Protein AF-A0A0P6Y1F1-F1 (afdb_monomer_lite)

Foldseek 3Di:
DDDPVVVVVVVVVVVVVVVVVVVVVVVQVVVCVVVVHDPPDDPVNVVVVVVVVVVVVVVVVVVVVPDD

Organism: NCBI:txid869279

pLDDT: mean 86.29, std 10.96, range [46.97, 96.94]

Structure (mmCIF, N/CA/C/O backbone):
data_AF-A0A0P6Y1F1-F1
#
_entry.id   AF-A0A0P6Y1F1-F1
#
loop_
_atom_site.group_PDB
_atom_site.id
_atom_site.type_symbol
_atom_site.label_atom_id
_atom_site.label_alt_id
_atom_site.label_comp_id
_atom_site.label_asym_id
_atom_site.label_entity_id
_atom_site.label_seq_id
_atom_site.pdbx_PDB_ins_code
_atom_site.Cartn_x
_atom_site.Cartn_y
_atom_site.Cartn_z
_atom_site.occupancy
_atom_site.B_iso_or_equiv
_atom_site.auth_seq_id
_atom_site.auth_comp_id
_atom_site.auth_asym_id
_atom_site.auth_atom_id
_atom_site.pdbx_PDB_model_num
ATOM 1 N N . MET A 1 1 ? 17.081 -8.861 -23.140 1.00 63.22 1 MET A N 1
ATOM 2 C CA . MET A 1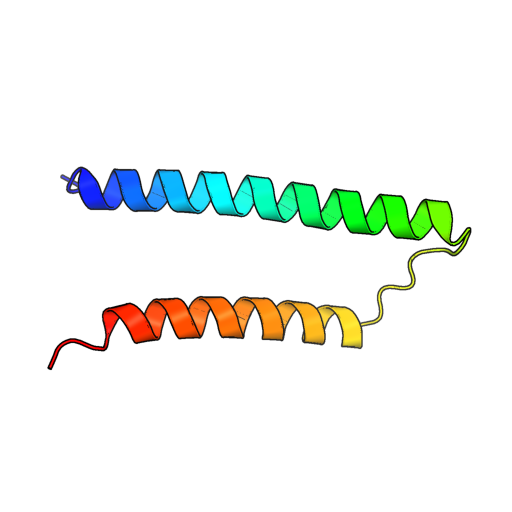 1 ? 17.676 -7.764 -22.344 1.00 63.22 1 MET A CA 1
ATOM 3 C C . MET A 1 1 ? 16.578 -6.739 -22.080 1.00 63.22 1 MET A C 1
ATOM 5 O O . MET A 1 1 ? 15.847 -6.435 -23.010 1.00 63.22 1 MET A O 1
ATOM 9 N N . MET A 1 2 ? 16.363 -6.312 -20.830 1.00 67.81 2 MET A N 1
ATOM 10 C CA . MET A 1 2 ? 15.318 -5.329 -20.490 1.00 67.81 2 MET A CA 1
ATOM 11 C C . MET A 1 2 ? 15.778 -3.921 -20.870 1.00 67.81 2 MET A C 1
ATOM 13 O O . MET A 1 2 ? 16.875 -3.520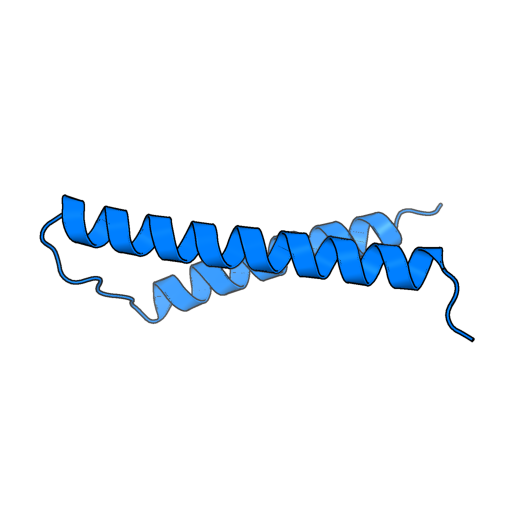 -20.485 1.00 67.81 2 MET A O 1
ATOM 17 N N . GLU A 1 3 ? 14.928 -3.172 -21.573 1.00 87.50 3 GLU A N 1
ATOM 18 C CA . GLU A 1 3 ? 15.212 -1.786 -21.948 1.00 87.50 3 GLU A CA 1
ATOM 19 C C . GLU A 1 3 ? 15.460 -0.908 -20.704 1.00 87.50 3 GLU A C 1
ATOM 21 O O . GLU A 1 3 ? 14.712 -1.008 -19.720 1.00 87.50 3 GLU A O 1
ATOM 26 N N . PRO A 1 4 ? 16.464 -0.012 -20.729 1.00 87.06 4 PRO A N 1
ATOM 27 C CA . PRO A 1 4 ? 16.867 0.773 -19.562 1.00 87.06 4 PRO A CA 1
ATOM 28 C C . PRO A 1 4 ? 15.738 1.651 -19.008 1.00 87.06 4 PRO A C 1
ATOM 30 O O . PRO A 1 4 ? 15.616 1.788 -17.794 1.00 87.06 4 PRO A O 1
ATOM 33 N N . TRP A 1 5 ? 14.855 2.182 -19.860 1.00 88.00 5 TRP A N 1
ATOM 34 C CA . TRP A 1 5 ? 13.717 2.995 -19.418 1.00 88.00 5 TRP A CA 1
ATOM 35 C C . TRP A 1 5 ? 12.659 2.176 -18.663 1.00 88.00 5 TRP A C 1
ATOM 37 O O . TRP A 1 5 ? 12.093 2.669 -17.690 1.00 88.00 5 TRP A O 1
ATOM 47 N N . LYS A 1 6 ? 12.438 0.908 -19.046 1.00 87.94 6 LYS A N 1
ATOM 48 C CA . LYS A 1 6 ? 11.520 -0.004 -18.341 1.00 87.94 6 LYS A CA 1
ATOM 49 C C . LYS A 1 6 ? 12.063 -0.335 -16.956 1.00 87.94 6 LYS A C 1
ATOM 51 O O . LYS A 1 6 ? 11.329 -0.286 -15.974 1.00 87.94 6 LYS A O 1
ATOM 56 N N . ARG A 1 7 ? 13.367 -0.626 -16.876 1.00 92.06 7 ARG A N 1
ATOM 57 C CA . ARG A 1 7 ? 14.057 -0.875 -15.605 1.00 92.06 7 ARG A CA 1
ATOM 58 C C . ARG A 1 7 ? 14.002 0.353 -14.696 1.00 92.06 7 ARG A C 1
ATOM 60 O O . ARG A 1 7 ? 13.643 0.222 -13.532 1.00 92.06 7 ARG A O 1
ATOM 67 N N . ASN A 1 8 ? 14.313 1.533 -15.227 1.00 90.62 8 ASN A N 1
ATOM 68 C CA . ASN A 1 8 ? 14.305 2.770 -14.451 1.00 90.62 8 ASN A CA 1
ATOM 69 C C . ASN A 1 8 ? 12.893 3.126 -13.968 1.00 90.62 8 ASN A C 1
ATOM 71 O O . ASN A 1 8 ? 12.744 3.482 -12.807 1.00 90.62 8 ASN A O 1
ATOM 75 N N . ALA A 1 9 ? 11.860 2.963 -14.803 1.00 89.69 9 ALA A N 1
ATOM 76 C CA . ALA A 1 9 ? 10.471 3.193 -14.404 1.00 89.69 9 ALA A CA 1
ATOM 77 C C . ALA A 1 9 ? 10.035 2.273 -13.251 1.00 89.69 9 ALA A C 1
ATOM 79 O O . ALA A 1 9 ? 9.424 2.741 -12.292 1.00 89.69 9 ALA A O 1
ATOM 80 N N . LEU A 1 10 ? 10.395 0.985 -13.307 1.00 90.12 10 LEU A N 1
ATOM 81 C CA . LEU A 1 10 ? 10.104 0.031 -12.232 1.00 90.12 10 LEU A CA 1
ATOM 82 C C . LEU A 1 10 ? 10.826 0.391 -10.931 1.00 90.12 10 LEU A C 1
ATOM 84 O O . LEU A 1 10 ? 10.209 0.368 -9.871 1.00 90.12 10 LEU A O 1
ATOM 88 N N . ILE A 1 11 ? 12.109 0.756 -11.004 1.00 94.62 11 ILE A N 1
ATOM 89 C CA . ILE A 1 11 ? 12.892 1.150 -9.824 1.00 94.62 11 ILE A CA 1
ATOM 90 C C . ILE A 1 11 ? 12.326 2.433 -9.205 1.00 94.62 11 ILE A C 1
ATOM 92 O O . ILE A 1 11 ? 12.143 2.493 -7.991 1.00 94.62 11 ILE A O 1
ATOM 96 N N . LEU A 1 12 ? 12.010 3.439 -10.026 1.00 92.44 12 LEU A N 1
ATOM 97 C CA . LEU A 1 12 ? 11.461 4.709 -9.550 1.00 92.44 12 LEU A CA 1
ATOM 98 C C . LEU A 1 12 ? 10.083 4.508 -8.909 1.00 92.44 12 LEU A C 1
ATOM 100 O O . LEU A 1 12 ? 9.834 5.002 -7.812 1.00 92.44 12 LEU A O 1
ATOM 104 N N . GLY A 1 13 ? 9.209 3.739 -9.566 1.00 90.25 13 GLY A N 1
ATOM 105 C CA . GLY A 1 13 ? 7.881 3.414 -9.050 1.00 90.25 13 GLY A CA 1
ATOM 106 C C . GLY A 1 13 ? 7.940 2.618 -7.746 1.00 90.25 13 GLY A C 1
ATOM 107 O O . GLY A 1 13 ? 7.212 2.931 -6.808 1.00 90.25 13 GLY A O 1
ATOM 108 N N . ALA A 1 14 ? 8.846 1.641 -7.650 1.00 92.94 14 ALA A N 1
ATOM 109 C CA . ALA A 1 14 ? 9.048 0.862 -6.431 1.00 92.94 14 ALA A CA 1
ATOM 110 C C . ALA A 1 14 ? 9.569 1.726 -5.273 1.00 92.94 14 ALA A C 1
ATOM 112 O O . ALA A 1 14 ? 9.049 1.635 -4.162 1.00 92.94 14 ALA A O 1
ATOM 113 N N . ALA A 1 15 ? 10.551 2.597 -5.530 1.00 96.12 15 ALA A N 1
ATOM 114 C CA . ALA A 1 15 ? 11.092 3.502 -4.519 1.00 96.12 15 ALA A CA 1
ATOM 115 C C . ALA A 1 15 ? 10.021 4.473 -3.999 1.00 96.12 15 ALA A C 1
ATOM 117 O O . ALA A 1 15 ? 9.847 4.610 -2.789 1.00 96.12 15 ALA A O 1
ATOM 118 N N . LEU A 1 16 ? 9.259 5.095 -4.904 1.00 92.94 16 LEU A N 1
ATOM 119 C CA . LEU A 1 16 ? 8.167 6.001 -4.539 1.00 92.94 16 LEU A CA 1
ATOM 120 C C . LEU A 1 16 ? 7.063 5.275 -3.763 1.00 92.94 16 LEU A C 1
ATOM 122 O O . LEU A 1 16 ? 6.636 5.763 -2.721 1.00 92.94 16 LEU A O 1
ATOM 126 N N . GLY A 1 17 ? 6.645 4.091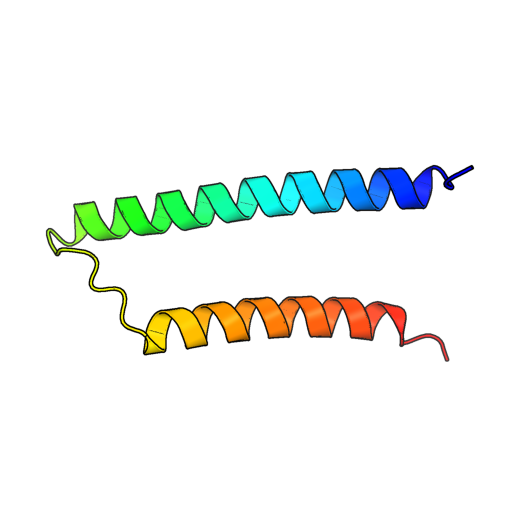 -4.221 1.00 91.69 17 GLY A N 1
ATOM 127 C CA . GLY A 1 17 ? 5.621 3.292 -3.546 1.00 91.69 17 GLY A CA 1
ATOM 128 C C . GLY A 1 17 ? 6.022 2.896 -2.125 1.00 91.69 17 GLY A C 1
ATOM 129 O O . GLY A 1 17 ? 5.205 2.983 -1.208 1.00 91.69 17 GLY A O 1
ATOM 130 N N . LEU A 1 18 ? 7.291 2.533 -1.919 1.00 95.44 18 LEU A N 1
ATOM 131 C CA . LEU A 1 18 ? 7.823 2.208 -0.597 1.00 95.44 18 LEU A CA 1
ATOM 132 C C . LEU A 1 18 ? 7.805 3.437 0.319 1.00 95.44 18 LEU A C 1
ATOM 134 O O . LEU A 1 18 ? 7.286 3.357 1.431 1.00 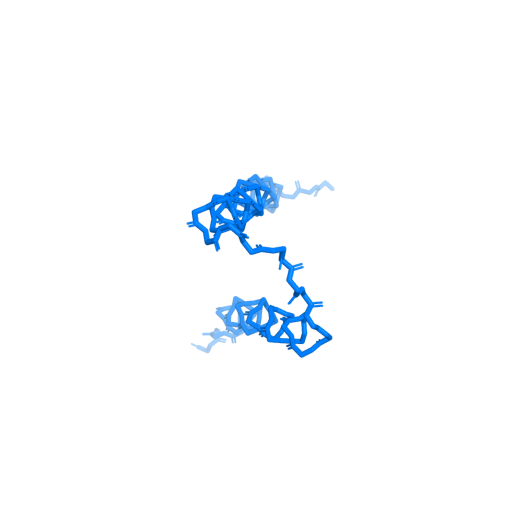95.44 18 LEU A O 1
ATOM 138 N N . ILE A 1 19 ? 8.297 4.585 -0.161 1.00 96.94 19 ILE A N 1
ATOM 139 C CA . ILE A 1 19 ? 8.293 5.839 0.607 1.00 96.94 19 ILE A CA 1
ATOM 140 C C . ILE A 1 19 ? 6.862 6.224 0.999 1.00 96.94 19 ILE A C 1
ATOM 142 O O . ILE A 1 19 ? 6.601 6.502 2.169 1.00 96.94 19 ILE A O 1
ATOM 146 N N . SER A 1 20 ? 5.918 6.192 0.055 1.00 93.19 20 SER A N 1
ATOM 147 C CA . SER A 1 20 ? 4.513 6.507 0.326 1.00 93.19 20 SER A CA 1
ATOM 148 C C . SER A 1 20 ? 3.871 5.531 1.317 1.00 93.19 20 SER A C 1
ATOM 150 O O . SER A 1 20 ? 3.130 5.968 2.196 1.00 93.19 20 SER A O 1
ATOM 152 N N . GLY A 1 21 ? 4.173 4.232 1.220 1.00 91.75 21 GLY A N 1
ATOM 153 C CA . GLY A 1 21 ? 3.674 3.219 2.154 1.00 91.75 21 GLY A CA 1
ATOM 154 C C . GLY A 1 21 ? 4.173 3.435 3.585 1.00 91.75 21 GLY A C 1
ATOM 155 O O . GLY A 1 21 ? 3.384 3.394 4.529 1.00 91.75 21 GLY A O 1
ATOM 156 N N . VAL A 1 22 ? 5.464 3.743 3.745 1.00 95.88 22 VAL A N 1
ATOM 157 C CA . VAL A 1 22 ? 6.056 4.074 5.052 1.00 95.88 22 VAL A CA 1
ATOM 158 C C . VAL A 1 22 ? 5.436 5.349 5.624 1.00 95.88 22 VAL A C 1
ATOM 160 O O . VAL A 1 22 ? 5.065 5.377 6.796 1.00 95.88 22 VAL A O 1
ATOM 163 N N . LEU A 1 23 ? 5.258 6.386 4.799 1.00 95.25 23 LEU A N 1
ATOM 164 C CA . LEU A 1 23 ? 4.645 7.646 5.226 1.00 95.25 23 LEU A CA 1
ATOM 165 C C . LEU A 1 23 ? 3.194 7.447 5.694 1.00 95.25 23 LEU A C 1
ATOM 167 O O . LEU A 1 23 ? 2.785 8.008 6.709 1.00 95.25 23 LEU A O 1
ATOM 171 N N . ALA A 1 24 ? 2.425 6.618 4.984 1.00 90.81 24 ALA A N 1
ATOM 172 C CA . ALA A 1 24 ? 1.050 6.290 5.351 1.00 90.81 24 ALA A CA 1
ATOM 173 C C . ALA A 1 24 ? 0.976 5.559 6.702 1.00 90.81 24 ALA A C 1
ATOM 175 O O . ALA A 1 24 ? 0.147 5.908 7.544 1.00 90.81 24 ALA A O 1
ATOM 176 N N . ALA A 1 25 ? 1.869 4.591 6.936 1.00 91.06 25 ALA A N 1
ATOM 177 C CA . ALA A 1 25 ? 1.968 3.899 8.220 1.00 91.06 25 ALA A CA 1
ATOM 178 C C . ALA A 1 25 ? 2.361 4.859 9.355 1.00 91.06 25 ALA A C 1
ATOM 180 O O . ALA A 1 25 ? 1.764 4.818 10.430 1.00 91.06 25 ALA A O 1
ATOM 181 N N . TYR A 1 26 ? 3.308 5.766 9.103 1.00 93.81 26 TYR A N 1
ATOM 182 C CA . TYR A 1 26 ? 3.718 6.780 10.073 1.00 93.81 26 TYR A CA 1
ATOM 183 C C . TYR A 1 26 ? 2.560 7.711 10.462 1.00 93.81 26 TYR A C 1
ATOM 185 O O . TYR A 1 26 ? 2.309 7.919 11.648 1.00 93.81 26 TYR A O 1
ATOM 193 N N . LEU A 1 27 ? 1.796 8.209 9.482 1.00 90.75 27 LEU A N 1
ATOM 194 C CA . LEU A 1 27 ? 0.603 9.022 9.745 1.00 90.75 27 LEU A CA 1
ATOM 195 C C . LEU A 1 27 ? -0.439 8.262 10.573 1.00 90.75 27 LEU A C 1
ATOM 197 O O . LEU A 1 27 ? -1.062 8.847 11.458 1.00 90.75 27 LEU A O 1
ATOM 201 N N . LEU A 1 28 ? -0.639 6.971 10.295 1.00 87.69 28 LEU A N 1
ATOM 202 C CA . LEU A 1 28 ? -1.579 6.138 11.043 1.00 87.69 28 LEU A CA 1
ATOM 203 C C . LEU A 1 28 ? -1.172 6.022 12.519 1.00 87.69 28 LEU A C 1
ATOM 205 O O . LEU A 1 28 ? -2.017 6.200 13.396 1.00 87.69 28 LEU A O 1
ATOM 209 N N . ILE A 1 29 ? 0.112 5.772 12.788 1.00 89.69 29 ILE A N 1
ATOM 210 C CA . ILE A 1 29 ? 0.660 5.690 14.150 1.00 89.69 29 ILE A CA 1
ATOM 211 C C . ILE A 1 29 ? 0.522 7.040 14.857 1.00 89.69 29 ILE A C 1
ATOM 213 O O . ILE A 1 29 ? -0.025 7.104 15.954 1.00 89.69 29 ILE A O 1
ATOM 217 N N . GLN A 1 30 ? 0.916 8.133 14.200 1.00 91.31 30 GLN A N 1
ATOM 218 C CA . GLN A 1 30 ? 0.819 9.475 14.775 1.00 91.31 30 GLN A CA 1
ATOM 219 C C . GLN A 1 30 ? -0.628 9.839 15.142 1.00 91.31 30 GLN A C 1
ATOM 221 O O . GLN A 1 30 ? -0.888 10.410 16.200 1.00 91.31 30 GLN A O 1
ATOM 226 N N . ARG A 1 31 ? -1.595 9.484 14.288 1.00 86.88 31 ARG A N 1
ATOM 227 C CA . ARG A 1 31 ? -3.025 9.689 14.561 1.00 86.88 31 ARG A CA 1
ATOM 228 C C . ARG A 1 31 ? -3.513 8.853 15.742 1.00 86.88 31 ARG A C 1
ATOM 230 O O . ARG A 1 31 ? -4.325 9.349 16.526 1.00 86.88 31 ARG A O 1
ATOM 237 N N . ALA A 1 32 ? -3.033 7.617 15.863 1.00 86.25 32 ALA A N 1
ATOM 238 C CA . ALA A 1 32 ? -3.344 6.731 16.981 1.00 86.25 32 ALA A CA 1
ATOM 239 C C . ALA A 1 32 ? -2.874 7.318 18.315 1.00 86.25 32 ALA A C 1
ATOM 241 O O . ALA A 1 32 ? -3.639 7.371 19.277 1.00 86.25 32 ALA A O 1
ATOM 242 N N . GLU A 1 33 ? -1.632 7.804 18.337 1.00 86.62 33 GLU A N 1
ATOM 243 C CA . GLU A 1 33 ? -1.012 8.428 19.505 1.00 86.62 33 GLU A CA 1
ATOM 244 C C . GLU A 1 33 ? -1.743 9.714 19.904 1.00 86.62 33 GLU A C 1
ATOM 246 O O . GLU A 1 33 ? -2.128 9.869 21.062 1.00 86.62 33 GLU A O 1
ATOM 251 N N . GLN A 1 34 ? -2.017 10.604 18.941 1.00 85.31 34 GLN A N 1
ATOM 252 C CA . GLN A 1 34 ? -2.722 11.871 19.187 1.00 85.31 34 GLN A CA 1
ATOM 253 C C . GLN A 1 34 ? -4.150 11.680 19.700 1.00 85.31 34 GLN A C 1
ATOM 255 O O . GLN A 1 34 ? -4.645 12.503 20.464 1.00 85.31 34 GLN A O 1
ATOM 260 N N . SER A 1 35 ? -4.826 10.613 19.274 1.00 81.62 35 SER A N 1
ATOM 261 C CA . SER A 1 35 ? -6.227 10.382 19.634 1.00 81.62 35 SER A CA 1
ATOM 262 C C . SER A 1 35 ? -6.389 9.587 20.935 1.00 81.62 35 SER A C 1
ATOM 264 O O . SER A 1 35 ? -7.529 9.302 21.307 1.00 81.62 35 SER A O 1
ATOM 266 N N . GLN A 1 36 ? -5.287 9.166 21.590 1.00 71.38 36 GLN A N 1
ATOM 267 C CA . GLN A 1 36 ? -5.270 8.244 22.748 1.00 71.38 36 GLN A CA 1
ATOM 268 C C . GLN A 1 36 ? -6.207 7.029 22.584 1.00 71.38 36 GLN A C 1
ATOM 270 O O . GLN A 1 36 ? -6.679 6.429 23.548 1.00 71.38 36 GLN A O 1
ATOM 275 N N . SER A 1 37 ? -6.493 6.668 21.335 1.00 67.25 37 SER A N 1
ATOM 276 C CA . SER A 1 37 ? -7.531 5.721 20.964 1.00 67.25 37 SER A CA 1
ATOM 277 C C . SER A 1 37 ? -6.879 4.612 20.169 1.00 67.25 37 SER A C 1
ATOM 279 O O . SER A 1 37 ? -6.159 4.854 19.202 1.00 67.25 37 SER A O 1
ATOM 281 N N . GLN A 1 38 ? -7.137 3.377 20.588 1.00 68.81 38 GLN A N 1
ATOM 282 C CA . GLN A 1 38 ? -6.646 2.192 19.903 1.00 68.81 38 GLN A CA 1
ATOM 283 C C . GLN A 1 38 ? -7.139 2.224 18.450 1.00 68.81 38 GLN A C 1
ATOM 285 O O . GLN A 1 38 ? -8.339 2.394 18.216 1.00 68.81 38 GLN A O 1
ATOM 290 N N . VAL A 1 39 ? -6.231 2.083 17.478 1.00 70.81 39 VAL A N 1
ATOM 291 C CA . VAL A 1 39 ? -6.593 2.039 16.054 1.00 70.81 39 VAL A CA 1
ATOM 292 C C . VAL A 1 39 ? -7.517 0.850 15.830 1.00 70.81 39 VAL A C 1
ATOM 294 O O . VAL A 1 39 ? -7.077 -0.294 15.734 1.00 70.81 39 VAL A O 1
ATOM 297 N N . LYS A 1 40 ? -8.820 1.116 15.751 1.00 77.00 40 LYS A N 1
ATOM 298 C CA . LYS A 1 40 ? -9.816 0.124 15.357 1.00 77.00 40 LYS A CA 1
ATOM 299 C C . LYS A 1 40 ? -9.909 0.132 13.840 1.00 77.00 40 LYS A C 1
ATOM 301 O O . LYS A 1 40 ? -10.753 0.810 13.269 1.00 77.00 40 LYS A O 1
ATOM 306 N N . LEU A 1 41 ? -9.010 -0.608 13.197 1.00 80.62 41 LEU A N 1
ATOM 307 C CA . LEU A 1 41 ? -9.140 -0.926 11.778 1.00 80.62 41 LEU A CA 1
ATOM 308 C C . LEU A 1 41 ? -10.331 -1.866 11.604 1.00 80.62 41 LEU A C 1
ATOM 310 O O . LEU A 1 41 ? -10.307 -3.010 12.061 1.00 80.62 41 LEU A O 1
ATOM 314 N N . THR A 1 42 ? -11.383 -1.375 10.960 1.00 87.31 42 THR A N 1
ATOM 315 C CA . THR A 1 42 ? -12.518 -2.216 10.582 1.00 87.31 42 THR A CA 1
ATOM 316 C C . THR A 1 42 ? -12.267 -2.848 9.214 1.00 87.31 42 THR A C 1
ATOM 318 O O . THR A 1 42 ? -11.500 -2.328 8.399 1.00 87.31 42 THR A O 1
ATOM 321 N N . ALA A 1 43 ? -12.966 -3.945 8.908 1.00 90.81 43 ALA A N 1
ATOM 322 C CA . ALA A 1 43 ? -12.945 -4.517 7.560 1.00 90.81 43 ALA A CA 1
ATOM 323 C C . ALA A 1 43 ? -13.355 -3.483 6.488 1.00 90.81 43 ALA A C 1
ATOM 325 O O . ALA A 1 43 ? -12.810 -3.477 5.385 1.00 90.81 43 AL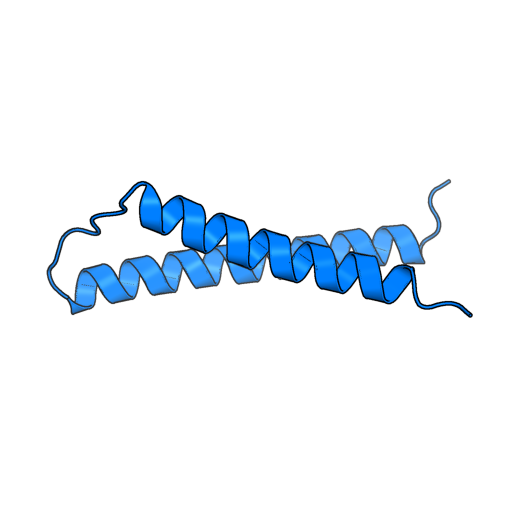A A O 1
ATOM 326 N N . GLN A 1 44 ? -14.262 -2.558 6.829 1.00 88.94 44 GLN A N 1
ATOM 327 C CA . GLN A 1 44 ? -14.702 -1.487 5.937 1.00 88.94 44 GLN A CA 1
ATOM 328 C C . GLN A 1 44 ? -13.568 -0.505 5.602 1.00 88.94 44 GLN A C 1
ATOM 330 O O . GLN A 1 44 ? -13.489 -0.035 4.467 1.00 88.94 44 GLN A O 1
ATOM 335 N N . ASP A 1 45 ? -12.676 -0.209 6.548 1.00 89.25 45 ASP A N 1
ATOM 336 C CA . ASP A 1 45 ? -11.539 0.685 6.306 1.00 89.25 45 ASP A CA 1
ATOM 337 C C . ASP A 1 45 ? -10.508 0.036 5.381 1.00 89.25 45 ASP A C 1
ATOM 339 O O . ASP A 1 45 ? -10.012 0.689 4.464 1.00 89.25 45 ASP A O 1
ATOM 343 N N . GLY A 1 46 ? -10.272 -1.272 5.535 1.00 88.50 46 GLY A N 1
ATOM 344 C CA . GLY A 1 46 ? -9.449 -2.047 4.603 1.00 88.50 46 GLY A CA 1
ATOM 345 C C . GLY A 1 46 ? -9.993 -2.010 3.172 1.00 88.50 46 GLY A C 1
ATOM 346 O O . GLY A 1 46 ? -9.240 -1.784 2.226 1.00 88.50 46 GLY A O 1
ATOM 347 N N . VAL A 1 47 ? -11.314 -2.138 3.007 1.00 95.06 47 VAL A N 1
ATOM 348 C CA . VAL A 1 47 ? -11.973 -2.010 1.697 1.00 95.06 47 VAL A CA 1
ATOM 349 C C . VAL A 1 47 ? -11.835 -0.591 1.133 1.00 95.06 47 VAL A C 1
ATOM 351 O O . VAL A 1 47 ? -11.492 -0.441 -0.038 1.00 95.06 47 VAL A O 1
ATOM 354 N N . LYS A 1 48 ? -12.037 0.460 1.942 1.00 91.38 48 LYS A N 1
ATOM 355 C CA . LYS A 1 48 ? -11.866 1.861 1.501 1.00 91.38 48 LYS A CA 1
ATOM 356 C C . LYS A 1 48 ? -10.445 2.134 1.002 1.00 91.38 48 LYS A C 1
ATOM 358 O O . LYS A 1 48 ? -10.281 2.746 -0.053 1.00 91.38 48 LYS A O 1
ATOM 363 N N . VAL A 1 49 ? -9.435 1.664 1.735 1.00 92.25 49 VAL A N 1
ATOM 364 C CA . VAL A 1 49 ? -8.022 1.801 1.345 1.00 92.25 49 VAL A CA 1
ATOM 365 C C . VAL A 1 49 ? -7.716 0.972 0.094 1.00 92.25 49 VAL A C 1
ATOM 367 O O . VAL A 1 49 ? -7.066 1.460 -0.825 1.00 92.25 49 VAL A O 1
ATOM 370 N N . GLY A 1 50 ? -8.225 -0.257 -0.004 1.00 91.75 50 GLY A N 1
ATOM 371 C CA . GLY A 1 50 ? -8.045 -1.087 -1.198 1.00 91.75 50 GLY A CA 1
ATOM 372 C C . GLY A 1 50 ? -8.636 -0.449 -2.459 1.00 91.75 50 GLY A C 1
ATOM 373 O O . GLY A 1 50 ? -7.984 -0.418 -3.502 1.00 91.75 50 GLY A O 1
ATOM 374 N N . ILE A 1 51 ? -9.841 0.121 -2.360 1.00 96.75 51 ILE A N 1
ATOM 375 C CA . ILE A 1 51 ? -10.504 0.817 -3.473 1.00 96.75 51 ILE A CA 1
ATOM 376 C C . ILE A 1 51 ? -9.739 2.084 -3.869 1.00 96.75 51 ILE A C 1
ATOM 378 O O . ILE A 1 51 ? -9.611 2.361 -5.063 1.00 96.75 51 ILE A O 1
ATOM 382 N N . SER A 1 52 ? -9.212 2.849 -2.908 1.00 93.06 52 SER A N 1
ATOM 383 C CA . SER A 1 52 ? -8.440 4.055 -3.227 1.00 93.06 52 SER A CA 1
ATOM 384 C C . SER A 1 52 ? -7.157 3.715 -3.989 1.00 93.06 52 SER A C 1
ATOM 386 O O . SER A 1 52 ? -6.881 4.331 -5.019 1.00 93.06 52 SER A O 1
ATOM 388 N N . VAL A 1 53 ? -6.432 2.676 -3.560 1.00 93.81 53 VAL A N 1
ATOM 389 C CA . VAL A 1 53 ? -5.248 2.170 -4.271 1.00 93.81 53 VAL A CA 1
ATOM 390 C C . VAL A 1 53 ? -5.627 1.658 -5.663 1.00 93.81 53 VAL A C 1
ATOM 392 O O . VAL A 1 53 ? -4.992 2.033 -6.648 1.00 93.81 53 VAL A O 1
ATOM 395 N N . LEU A 1 54 ? -6.695 0.860 -5.774 1.00 95.56 54 LEU A N 1
ATOM 396 C CA . LEU A 1 54 ? -7.175 0.337 -7.055 1.00 95.56 54 LEU A CA 1
ATOM 397 C C . LEU A 1 54 ? -7.543 1.457 -8.038 1.00 95.56 54 LEU A C 1
ATOM 399 O O . LEU A 1 54 ? -7.221 1.363 -9.221 1.00 95.56 54 LEU A O 1
ATOM 403 N N . SER A 1 55 ? -8.177 2.528 -7.557 1.00 94.56 55 SER A N 1
ATOM 404 C CA . SER A 1 55 ? -8.524 3.697 -8.372 1.00 94.56 55 SER A CA 1
ATOM 405 C C . SER A 1 55 ? -7.285 4.378 -8.959 1.00 94.56 55 SER A C 1
ATOM 407 O O . SER A 1 55 ? -7.262 4.693 -10.148 1.00 94.56 55 SER A O 1
ATOM 409 N N . VAL A 1 56 ? -6.226 4.555 -8.162 1.00 92.56 56 VAL A N 1
ATOM 410 C CA . VAL A 1 56 ? -4.960 5.138 -8.638 1.00 92.56 56 VAL A CA 1
ATOM 411 C C . VAL A 1 56 ? -4.307 4.240 -9.688 1.00 92.56 56 VAL A C 1
ATOM 413 O O . VAL A 1 56 ? -3.918 4.715 -10.754 1.00 92.56 56 VAL A O 1
ATOM 416 N N . LEU A 1 57 ? -4.228 2.933 -9.424 1.00 92.38 57 LEU A N 1
ATOM 417 C CA . LEU A 1 57 ? -3.670 1.969 -10.377 1.00 92.38 57 LEU A CA 1
ATOM 418 C C . LEU A 1 57 ? -4.442 1.973 -11.700 1.00 92.38 57 LEU A C 1
ATOM 420 O O . LEU A 1 57 ? -3.837 1.947 -12.772 1.00 92.38 57 LEU A O 1
ATOM 424 N N . ARG A 1 58 ? -5.774 2.062 -11.624 1.00 93.38 58 ARG A N 1
ATOM 425 C CA . ARG A 1 58 ? -6.640 2.160 -12.796 1.00 93.38 58 ARG A CA 1
ATOM 426 C C . ARG A 1 58 ? -6.370 3.434 -13.600 1.00 93.38 58 ARG A C 1
ATOM 428 O O . ARG A 1 58 ? -6.204 3.335 -14.809 1.00 93.38 58 ARG A O 1
ATOM 435 N N . GLN A 1 59 ? -6.262 4.595 -12.954 1.00 92.88 59 GLN A N 1
ATOM 436 C CA . GLN A 1 59 ? -5.935 5.858 -13.633 1.00 92.88 59 GLN A CA 1
ATOM 437 C C . GLN A 1 59 ? -4.589 5.775 -14.368 1.00 92.88 59 GLN A C 1
ATOM 439 O O . GLN A 1 59 ? -4.479 6.191 -15.518 1.00 92.88 59 GLN A O 1
ATOM 444 N N . ILE A 1 60 ? -3.572 5.174 -13.744 1.00 88.12 60 ILE A N 1
ATOM 445 C CA . ILE A 1 60 ? -2.259 4.974 -14.374 1.00 88.12 60 ILE A CA 1
ATOM 446 C C . ILE A 1 60 ? -2.361 4.036 -15.587 1.00 88.12 60 ILE A C 1
ATOM 448 O O . ILE A 1 60 ? -1.752 4.303 -16.624 1.00 88.12 60 ILE A O 1
ATOM 452 N N . ALA A 1 61 ? -3.144 2.958 -15.489 1.00 88.88 61 ALA A N 1
ATOM 453 C CA . ALA A 1 61 ? -3.383 2.056 -16.614 1.00 88.88 61 ALA A CA 1
ATOM 454 C C . ALA A 1 61 ? -4.112 2.762 -17.775 1.00 88.88 61 ALA A C 1
ATOM 456 O O . ALA A 1 61 ? -3.759 2.563 -18.939 1.00 88.88 61 ALA A O 1
ATOM 457 N N . GLU A 1 62 ? -5.075 3.633 -17.462 1.00 91.12 62 GLU A N 1
ATOM 458 C CA . GLU A 1 62 ? -5.819 4.425 -18.445 1.00 91.12 62 GLU A CA 1
ATOM 459 C C . GLU A 1 62 ? -4.920 5.450 -19.164 1.00 91.12 62 GLU A C 1
ATOM 461 O O . GLU A 1 62 ? -5.016 5.575 -20.389 1.00 91.12 62 GLU A O 1
ATOM 466 N N . LEU A 1 63 ? -3.968 6.089 -18.468 1.00 84.31 63 LEU A N 1
ATOM 467 C CA . LEU A 1 63 ? -2.965 6.982 -19.081 1.00 84.31 63 LEU A CA 1
ATOM 468 C C . LEU A 1 63 ? -2.127 6.281 -20.165 1.00 84.31 63 LEU A C 1
ATOM 470 O O . LEU A 1 63 ? -1.757 6.898 -21.162 1.00 84.31 63 LEU A O 1
ATOM 474 N N . GLY A 1 64 ? -1.853 4.983 -20.003 1.00 70.00 64 GLY A N 1
ATOM 475 C CA . GLY A 1 64 ? -1.167 4.176 -21.017 1.00 70.00 64 GLY A CA 1
ATOM 476 C C . GLY A 1 64 ? -2.049 3.787 -22.211 1.00 70.00 64 GLY A C 1
ATOM 477 O O . GLY A 1 64 ? -1.527 3.511 -23.291 1.00 70.00 64 GLY A O 1
ATOM 478 N N . SER A 1 65 ? -3.374 3.781 -22.034 1.00 68.12 65 SER A N 1
ATOM 479 C CA . SER A 1 65 ? -4.358 3.392 -23.056 1.00 68.12 65 SER A CA 1
ATOM 480 C C . SER A 1 65 ? -4.817 4.548 -23.960 1.00 68.12 65 SER A C 1
ATOM 482 O O . SER A 1 65 ? -5.396 4.311 -25.017 1.00 68.12 65 SER A O 1
ATOM 484 N N . GLY A 1 66 ? -4.511 5.796 -23.589 1.00 58.34 66 GLY A N 1
ATOM 485 C CA . GLY A 1 66 ? -4.942 7.021 -24.275 1.00 58.34 66 GLY A CA 1
ATOM 486 C C . GLY A 1 66 ? -4.216 7.371 -25.582 1.00 58.34 66 GLY A C 1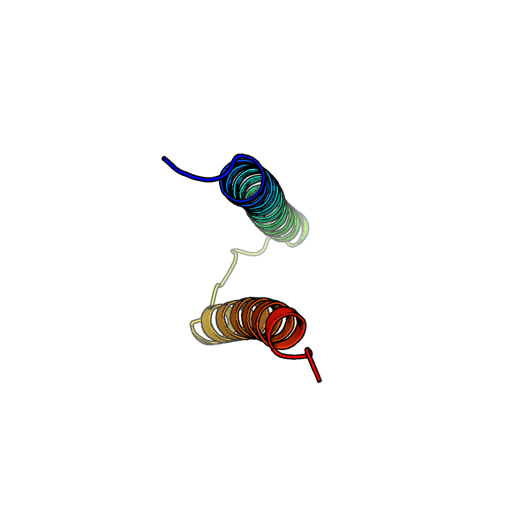
ATOM 487 O O . GLY A 1 66 ? -4.156 8.546 -25.928 1.00 58.34 66 GLY A O 1
ATOM 488 N N . ARG A 1 67 ? -3.650 6.402 -26.315 1.00 46.97 67 ARG A N 1
ATOM 489 C CA . ARG A 1 67 ? -3.048 6.649 -27.638 1.00 46.97 67 ARG A CA 1
ATOM 490 C C . ARG A 1 67 ? -4.077 6.369 -28.744 1.00 46.97 67 ARG A C 1
ATOM 492 O O . ARG A 1 67 ? -4.124 5.267 -29.286 1.00 46.97 67 ARG A O 1
ATOM 499 N N . ARG A 1 68 ? -4.898 7.377 -29.045 1.00 50.44 68 ARG A N 1
ATOM 500 C CA . ARG A 1 68 ? -5.414 7.645 -30.395 1.00 50.44 68 ARG A CA 1
ATOM 501 C C . ARG A 1 68 ? -4.749 8.911 -30.904 1.00 50.44 68 ARG A C 1
ATOM 503 O O . ARG A 1 68 ? -4.587 9.830 -30.075 1.00 50.44 68 ARG A O 1
#

Secondary structure (DSSP, 8-state):
---HHHHHHHHHHHHHHHHHHHHHHHHHHHHHHHTTS-----HHHHHHHHHHHHHHHHHHHHHHH---

Radius of gyration: 16.82 Å; chains: 1; bounding box: 32×20×53 Å

Sequence (68 aa):
MMEPWKRNALILGAALGLISGVLAAYLLIQRAEQSQSQVKLTAQDGVKVGISVLSVLRQIAELGSGRR